Protein AF-A0A966MJE0-F1 (afdb_monomer_lite)

Secondary structure (DSSP, 8-state):
---B--TTS--TTSTTS-B-TTSBTGGG-EEEE-TTT--EEEEEEEE-SS-EEEEEEE--GGGBPPPTTGGG-

Foldseek 3Di:
DAAADCPPPDDPPDLLGAQACVYPPNVAWDWDADPPPRKIKTWGWDDDPPDTRIDIHTDDPVRYDDHPVVVVD

Sequence (73 aa):
TFEEFHPHGTRYESPEAPIARAFFPFNRCDVYACGQCGCAVLRYTEYGGYYIDPRARLVDAQWVVPDQDDTAG

Radius of gyration: 13.03 Å; chains: 1; bounding box: 30×36×34 Å

pLDDT: me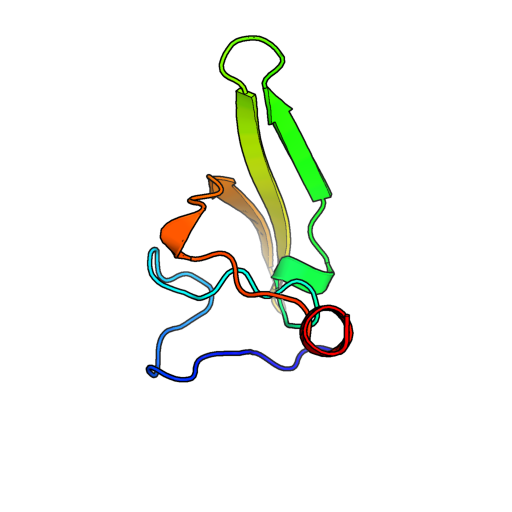an 91.33, std 10.83, range [43.0, 97.69]

Structure (mmCIF, N/CA/C/O backbone):
data_AF-A0A966MJE0-F1
#
_entry.id   AF-A0A966MJE0-F1
#
loop_
_atom_site.group_PDB
_atom_site.id
_atom_site.type_symbol
_atom_site.label_atom_id
_atom_site.label_alt_id
_atom_site.label_comp_id
_atom_site.label_asym_id
_atom_site.label_entity_id
_atom_site.label_seq_id
_atom_site.pdbx_PDB_ins_code
_atom_site.Cartn_x
_atom_site.Cartn_y
_atom_site.Cartn_z
_atom_site.occupancy
_atom_site.B_iso_or_equiv
_atom_site.auth_seq_id
_atom_site.auth_comp_id
_atom_site.auth_asym_id
_atom_site.auth_atom_id
_atom_site.pdbx_PDB_model_num
ATOM 1 N N . THR A 1 1 ? 8.903 -8.466 -7.357 1.00 89.06 1 THR A N 1
ATOM 2 C CA . THR A 1 1 ? 9.102 -7.798 -8.667 1.00 89.06 1 THR A CA 1
ATOM 3 C C . THR A 1 1 ? 8.799 -6.299 -8.544 1.00 89.06 1 THR A C 1
ATOM 5 O O . THR A 1 1 ? 8.400 -5.879 -7.459 1.00 89.06 1 THR A O 1
ATOM 8 N N . PHE A 1 2 ? 9.073 -5.481 -9.566 1.00 92.06 2 PHE A N 1
ATOM 9 C CA . PHE A 1 2 ? 8.572 -4.094 -9.712 1.00 92.06 2 PHE A CA 1
ATOM 10 C C . PHE A 1 2 ? 7.455 -3.990 -10.767 1.00 92.06 2 PHE A C 1
ATOM 12 O O . PHE A 1 2 ? 7.046 -2.902 -11.137 1.00 92.06 2 PHE A O 1
ATOM 19 N N . GLU A 1 3 ? 6.985 -5.130 -11.265 1.00 94.75 3 GLU A N 1
ATOM 20 C CA . GLU A 1 3 ? 5.848 -5.214 -12.174 1.00 94.75 3 GLU A CA 1
ATOM 21 C C . GLU A 1 3 ? 4.574 -4.678 -11.516 1.00 94.75 3 GLU A C 1
ATOM 23 O O . GLU A 1 3 ? 4.291 -5.003 -10.361 1.00 94.75 3 GLU A O 1
ATOM 28 N N . GLU A 1 4 ? 3.821 -3.875 -12.260 1.00 94.12 4 GLU A N 1
ATOM 29 C CA . GLU A 1 4 ? 2.571 -3.251 -11.832 1.00 94.12 4 GLU A CA 1
ATOM 30 C C . GLU A 1 4 ? 1.375 -3.947 -12.494 1.00 94.12 4 GLU A C 1
ATOM 32 O O . GLU A 1 4 ? 1.472 -4.421 -13.628 1.00 94.12 4 GLU A O 1
ATOM 37 N N . PHE A 1 5 ? 0.229 -3.981 -11.811 1.00 94.94 5 PHE A N 1
ATOM 38 C CA . PHE A 1 5 ? -0.997 -4.592 -12.328 1.00 94.94 5 PHE A CA 1
ATOM 39 C C . PHE A 1 5 ? -2.102 -3.548 -12.516 1.00 94.94 5 PHE A C 1
ATOM 41 O O . PHE A 1 5 ? -2.802 -3.172 -11.575 1.00 94.94 5 PHE A O 1
ATOM 48 N N . HIS A 1 6 ? -2.270 -3.104 -13.765 1.00 94.56 6 HIS A N 1
ATOM 49 C CA . HIS A 1 6 ? -3.214 -2.051 -14.152 1.00 94.56 6 HIS A CA 1
ATOM 50 C C . HIS A 1 6 ? -4.037 -2.440 -15.396 1.00 94.56 6 HIS A C 1
ATOM 52 O O . HIS A 1 6 ? -3.916 -1.798 -16.441 1.00 94.56 6 HIS A O 1
ATOM 58 N N . PRO A 1 7 ? -4.914 -3.463 -15.314 1.00 93.88 7 PRO A N 1
ATOM 59 C CA . PRO A 1 7 ? -5.718 -3.940 -16.450 1.00 93.88 7 PRO A CA 1
ATOM 60 C C . PRO A 1 7 ? -6.655 -2.873 -17.041 1.00 93.88 7 PRO A C 1
ATOM 62 O O . PRO A 1 7 ? -7.072 -2.981 -18.190 1.00 93.88 7 PRO A O 1
ATOM 65 N N . HIS A 1 8 ? -6.966 -1.828 -16.270 1.00 92.19 8 HIS A N 1
ATOM 66 C CA . HIS A 1 8 ? -7.800 -0.699 -16.690 1.00 92.19 8 HIS A CA 1
ATOM 67 C C . HIS A 1 8 ? -7.002 0.595 -16.914 1.00 92.19 8 HIS A C 1
ATOM 69 O O . HIS A 1 8 ? -7.589 1.671 -16.980 1.00 92.19 8 HIS A O 1
ATOM 75 N N . GLY A 1 9 ? -5.669 0.515 -17.012 1.00 92.94 9 GLY A N 1
ATOM 76 C CA . GLY A 1 9 ? -4.814 1.680 -17.264 1.00 92.94 9 GLY A CA 1
ATOM 77 C C . GLY A 1 9 ? -4.732 2.677 -16.103 1.00 92.94 9 GLY A C 1
ATOM 78 O O . GLY A 1 9 ? -4.426 3.847 -16.326 1.00 92.94 9 GLY A O 1
ATOM 79 N N . THR A 1 10 ? -5.016 2.236 -14.873 1.00 95.12 10 THR A N 1
ATOM 80 C CA . THR A 1 10 ? -4.754 3.018 -13.656 1.00 95.12 10 THR A CA 1
ATOM 81 C C . THR A 1 10 ? -3.247 3.147 -13.397 1.00 95.12 10 THR A C 1
ATOM 83 O O . THR A 1 10 ? -2.424 2.565 -14.102 1.00 95.12 10 THR A O 1
ATOM 86 N N . ARG A 1 11 ? -2.876 3.935 -12.387 1.00 91.31 11 ARG A N 1
ATOM 87 C CA . ARG A 1 11 ? -1.527 3.956 -11.801 1.00 91.31 11 ARG A CA 1
ATOM 88 C C . ARG A 1 11 ? -1.629 3.541 -10.348 1.00 91.31 11 ARG A C 1
ATOM 90 O O . ARG A 1 11 ? -2.702 3.673 -9.772 1.00 91.31 11 ARG A O 1
ATOM 97 N N . TYR A 1 12 ? -0.553 3.086 -9.720 1.00 87.00 12 TYR A N 1
ATOM 98 C CA . TYR A 1 12 ? -0.651 2.592 -8.341 1.00 87.00 12 TYR A CA 1
ATOM 99 C C . TYR A 1 12 ? -1.123 3.641 -7.318 1.00 87.00 12 TYR A C 1
ATOM 101 O O . TYR A 1 12 ? -1.677 3.277 -6.284 1.00 87.00 12 TYR A O 1
ATOM 109 N N . GLU A 1 13 ? -0.937 4.930 -7.609 1.00 89.06 13 GLU A N 1
ATOM 110 C CA . GLU A 1 13 ? -1.430 6.061 -6.810 1.00 89.06 13 GLU A CA 1
ATOM 111 C C . GLU A 1 13 ? -2.940 6.314 -6.970 1.00 89.06 13 GLU A C 1
ATOM 113 O O . GLU A 1 13 ? -3.537 7.037 -6.172 1.00 89.06 13 GLU A O 1
ATOM 118 N N . SER A 1 14 ? -3.572 5.737 -7.999 1.00 94.25 14 SER A N 1
ATOM 119 C CA . SER A 1 14 ? -4.998 5.916 -8.263 1.00 94.25 14 SER A CA 1
ATOM 120 C C . SER A 1 14 ? -5.845 5.252 -7.167 1.00 94.25 14 SER A C 1
ATOM 122 O O . SER A 1 14 ? -5.575 4.107 -6.788 1.00 94.25 14 SER A O 1
ATOM 124 N N . PRO A 1 15 ? -6.916 5.908 -6.687 1.00 92.25 15 PRO A N 1
ATOM 125 C CA . PRO A 1 15 ? -7.792 5.324 -5.673 1.00 92.25 15 PRO A CA 1
ATOM 126 C C . PRO A 1 15 ? -8.509 4.056 -6.158 1.00 92.25 15 PRO A C 1
ATOM 128 O O . PRO A 1 15 ? -8.800 3.186 -5.337 1.00 92.25 15 PRO A O 1
ATOM 131 N N . GLU A 1 16 ? -8.707 3.905 -7.469 1.00 95.00 16 GLU A N 1
ATOM 132 C CA . GLU A 1 16 ? -9.308 2.737 -8.128 1.00 95.00 16 GLU A CA 1
ATOM 133 C C . GLU A 1 16 ? -8.271 1.710 -8.617 1.00 95.00 16 GLU A C 1
ATOM 135 O O . GLU A 1 16 ? -8.603 0.752 -9.315 1.00 95.00 16 GLU A O 1
ATOM 140 N N . ALA A 1 17 ? -6.985 1.893 -8.300 1.00 95.50 17 ALA A N 1
ATOM 141 C CA . ALA A 1 17 ? -5.967 0.918 -8.669 1.00 95.50 17 ALA A CA 1
ATOM 142 C C . ALA A 1 17 ? -6.211 -0.422 -7.961 1.00 95.50 17 ALA A C 1
ATOM 144 O O . ALA A 1 17 ? -6.419 -0.416 -6.742 1.00 95.50 17 ALA A O 1
ATOM 145 N N . PRO A 1 18 ? -6.115 -1.569 -8.653 1.00 96.56 18 PRO A N 1
ATOM 146 C CA . PRO A 1 18 ? -6.219 -2.862 -7.993 1.00 96.56 18 PRO A CA 1
ATOM 147 C C . PRO A 1 18 ? -5.197 -3.014 -6.861 1.00 96.56 18 PRO A C 1
ATOM 149 O O . PRO A 1 18 ? -4.017 -2.699 -7.016 1.00 96.56 18 PRO A O 1
ATOM 152 N N . ILE A 1 19 ? -5.644 -3.524 -5.721 1.00 96.50 19 ILE A N 1
ATOM 153 C CA . ILE A 1 19 ? -4.798 -3.967 -4.618 1.00 96.50 19 ILE A CA 1
ATOM 154 C C . ILE A 1 19 ? -4.425 -5.422 -4.909 1.00 96.50 19 ILE A C 1
ATOM 156 O O . ILE A 1 19 ? -5.128 -6.351 -4.512 1.00 96.50 19 ILE A O 1
ATOM 160 N N . ALA A 1 20 ? -3.334 -5.603 -5.654 1.00 95.19 20 ALA A N 1
ATOM 161 C CA . ALA A 1 20 ? -2.821 -6.906 -6.066 1.00 95.19 20 ALA A CA 1
ATOM 162 C C . ALA A 1 20 ? -1.527 -7.237 -5.306 1.00 95.19 20 ALA A C 1
ATOM 164 O O . ALA A 1 20 ? -0.491 -6.610 -5.532 1.00 95.19 20 ALA A O 1
ATOM 165 N N . ARG A 1 21 ? -1.566 -8.221 -4.398 1.00 93.62 21 ARG A N 1
ATOM 166 C CA . ARG A 1 21 ? -0.464 -8.501 -3.452 1.00 93.62 21 ARG A CA 1
ATOM 167 C C . ARG A 1 21 ? 0.808 -9.021 -4.119 1.00 93.62 21 ARG A C 1
ATOM 169 O O . ARG A 1 21 ? 1.883 -8.871 -3.550 1.00 93.62 21 ARG A O 1
ATOM 176 N N . ALA A 1 22 ? 0.713 -9.596 -5.315 1.00 94.31 22 ALA A N 1
ATOM 177 C CA . ALA A 1 22 ? 1.874 -10.049 -6.083 1.00 94.31 22 ALA A CA 1
ATOM 178 C C . ALA A 1 22 ? 2.624 -8.906 -6.812 1.00 94.31 22 ALA A C 1
ATOM 180 O O . ALA A 1 22 ? 3.808 -9.046 -7.145 1.00 94.31 22 ALA A O 1
ATOM 181 N N . PHE A 1 23 ? 1.988 -7.746 -7.001 1.00 94.88 23 PHE A N 1
ATOM 182 C CA . PHE A 1 23 ? 2.481 -6.660 -7.855 1.00 94.88 23 PHE A CA 1
ATOM 183 C C . PHE A 1 23 ? 2.898 -5.421 -7.058 1.00 94.88 23 PHE A C 1
ATOM 185 O O . PHE A 1 23 ? 2.495 -5.210 -5.914 1.00 94.88 23 PHE A O 1
ATOM 192 N N . PHE A 1 24 ? 3.768 -4.610 -7.651 1.00 94.50 24 PHE A N 1
ATOM 193 C CA . PHE A 1 24 ? 4.205 -3.346 -7.072 1.00 94.50 24 PHE A CA 1
ATOM 194 C C . PHE A 1 24 ? 3.041 -2.336 -7.043 1.00 94.50 24 PHE A C 1
ATOM 196 O O . PHE A 1 24 ? 2.252 -2.308 -7.989 1.00 94.50 24 PHE A O 1
ATOM 203 N N . PRO A 1 25 ? 2.914 -1.505 -5.988 1.00 95.12 25 PRO A N 1
ATOM 204 C CA . PRO A 1 25 ? 3.756 -1.431 -4.789 1.00 95.12 25 PRO A CA 1
ATOM 205 C C . PRO A 1 25 ? 3.326 -2.375 -3.659 1.00 95.12 25 PRO A C 1
ATOM 207 O O . PRO A 1 25 ? 4.061 -2.543 -2.685 1.00 95.12 25 PRO A O 1
ATOM 210 N N . PHE A 1 26 ? 2.151 -3.001 -3.762 1.00 95.19 26 PHE A N 1
ATOM 211 C CA . PHE A 1 26 ? 1.534 -3.724 -2.646 1.00 95.19 26 PHE A CA 1
ATOM 212 C C . PHE A 1 26 ? 2.270 -5.012 -2.257 1.00 95.19 26 PHE A C 1
ATOM 214 O O . PHE A 1 26 ? 2.198 -5.429 -1.104 1.00 95.19 26 PHE A O 1
ATOM 221 N N . ASN A 1 27 ? 3.085 -5.578 -3.145 1.00 95.06 27 ASN A N 1
ATOM 222 C CA . ASN A 1 27 ? 3.995 -6.680 -2.815 1.00 95.06 27 ASN A CA 1
ATOM 223 C C . ASN A 1 27 ? 5.140 -6.306 -1.857 1.00 95.06 27 ASN A C 1
ATOM 225 O O . ASN A 1 27 ? 5.920 -7.172 -1.462 1.00 95.06 27 ASN A O 1
ATOM 229 N N . ARG A 1 28 ? 5.268 -5.025 -1.499 1.00 95.75 28 ARG A N 1
ATOM 230 C CA . ARG A 1 28 ? 6.257 -4.499 -0.544 1.00 95.75 28 ARG A CA 1
ATOM 231 C C . ARG A 1 28 ? 5.613 -3.598 0.506 1.00 95.75 28 ARG A C 1
ATOM 233 O O . ARG A 1 28 ? 6.269 -2.693 1.020 1.00 95.75 28 ARG A O 1
ATOM 240 N N . CYS A 1 29 ? 4.329 -3.809 0.780 1.00 96.44 29 CYS A N 1
ATOM 241 C CA . CYS A 1 29 ? 3.619 -3.073 1.812 1.00 96.44 29 CYS A CA 1
ATOM 242 C C . CYS A 1 29 ? 3.490 -3.877 3.108 1.00 96.44 29 CYS A C 1
ATOM 244 O O . CYS A 1 29 ? 3.409 -5.105 3.092 1.00 96.44 29 CYS A O 1
ATOM 246 N N . ASP A 1 30 ? 3.413 -3.154 4.217 1.00 97.69 30 ASP A N 1
ATOM 247 C CA . ASP A 1 30 ? 2.921 -3.662 5.490 1.00 97.69 30 ASP A CA 1
ATOM 248 C C . ASP A 1 30 ? 1.412 -3.412 5.593 1.00 97.69 30 ASP A C 1
ATOM 250 O O . ASP A 1 30 ? 0.903 -2.387 5.124 1.00 97.69 30 ASP A O 1
ATOM 254 N N . VAL A 1 31 ? 0.693 -4.318 6.260 1.00 96.69 31 VAL A N 1
ATOM 255 C CA . VAL A 1 31 ? -0.750 -4.192 6.510 1.00 96.69 31 VAL A CA 1
ATOM 256 C C . VAL A 1 31 ? -0.999 -3.897 7.983 1.00 96.69 31 VAL A C 1
ATOM 258 O O . VAL A 1 31 ? -0.561 -4.637 8.862 1.00 96.69 31 VAL A O 1
ATOM 261 N N . TYR A 1 32 ? -1.758 -2.839 8.252 1.00 97.56 32 TYR A N 1
ATOM 262 C CA . TYR A 1 32 ? -2.168 -2.451 9.598 1.00 97.56 32 TYR A CA 1
ATOM 263 C C . TYR A 1 32 ? -3.682 -2.503 9.717 1.00 97.56 32 TYR A C 1
ATOM 265 O O . TYR A 1 32 ? -4.377 -1.808 8.985 1.00 97.56 32 TYR A O 1
ATOM 273 N N . ALA A 1 33 ? -4.190 -3.286 10.664 1.00 97.19 33 ALA A N 1
ATOM 274 C CA . ALA A 1 33 ? -5.612 -3.344 10.973 1.00 97.19 33 ALA A CA 1
ATOM 275 C C . ALA A 1 33 ? -5.934 -2.491 12.205 1.00 97.19 33 ALA A C 1
ATOM 277 O O . ALA A 1 33 ? -5.259 -2.570 13.234 1.00 97.19 33 ALA A O 1
ATOM 278 N N . CYS A 1 34 ? -6.992 -1.689 12.121 1.00 96.50 34 CYS A N 1
ATOM 279 C CA . CYS A 1 34 ? -7.529 -0.974 13.266 1.00 96.50 34 CYS A CA 1
ATOM 280 C C . CYS A 1 34 ? -8.351 -1.931 14.136 1.00 96.50 34 CYS A C 1
ATOM 282 O O . CYS A 1 34 ? -9.398 -2.413 13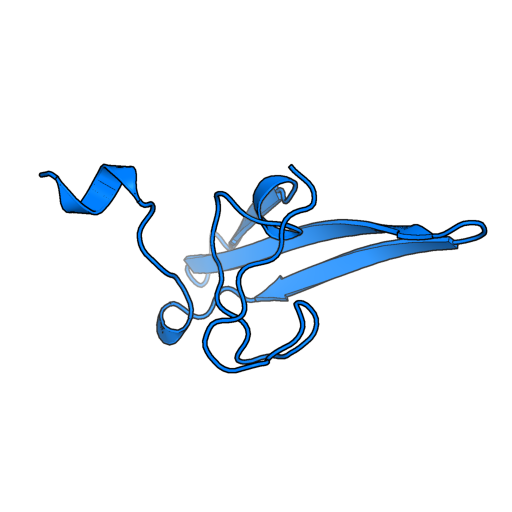.712 1.00 96.50 34 CYS A O 1
ATOM 284 N N . GLY A 1 35 ? -7.933 -2.146 15.384 1.00 96.81 35 GLY A N 1
ATOM 285 C CA . GLY A 1 35 ? -8.663 -3.008 16.321 1.00 96.81 35 GLY A CA 1
ATOM 286 C C . GLY A 1 35 ? -10.034 -2.476 16.766 1.00 96.81 35 GLY A C 1
ATOM 287 O O . GLY A 1 35 ? -10.762 -3.199 17.433 1.00 96.81 35 GLY A O 1
ATOM 288 N N . GLN A 1 36 ? -10.385 -1.227 16.435 1.00 97.62 36 GLN A N 1
ATOM 289 C CA . GLN A 1 36 ? -11.669 -0.612 16.801 1.00 97.62 36 GLN A CA 1
ATOM 290 C C . GLN A 1 36 ? -12.700 -0.680 15.671 1.00 97.62 36 GLN A C 1
ATOM 292 O O . GLN A 1 36 ? -13.834 -1.082 15.901 1.00 97.62 36 GLN A O 1
ATOM 297 N N . CYS A 1 37 ? -12.320 -0.284 14.451 1.00 96.31 37 CYS A N 1
ATOM 298 C CA . CYS A 1 37 ? -13.238 -0.248 13.308 1.00 96.31 37 CYS A CA 1
ATOM 299 C C . CYS A 1 37 ? -13.029 -1.386 12.302 1.00 96.31 37 CYS A C 1
ATOM 301 O O . CYS A 1 37 ? -13.825 -1.525 11.381 1.00 96.31 37 CYS A O 1
ATOM 303 N N . GLY A 1 38 ? -11.964 -2.181 12.438 1.00 95.00 38 GLY A N 1
ATOM 304 C CA . GLY A 1 38 ? -11.648 -3.279 11.522 1.00 95.00 38 GLY A CA 1
ATOM 305 C C . GLY A 1 38 ? -11.062 -2.848 10.174 1.00 95.00 38 GLY A C 1
ATOM 306 O O . GLY A 1 38 ? -10.667 -3.709 9.395 1.00 95.00 38 GLY A O 1
ATOM 307 N N . CYS A 1 39 ? -10.958 -1.546 9.886 1.00 96.69 39 CYS A N 1
ATOM 308 C CA . CYS A 1 39 ? -10.341 -1.071 8.648 1.00 96.69 39 CYS A CA 1
ATOM 309 C C . CYS A 1 39 ? -8.866 -1.479 8.568 1.00 96.69 39 CYS A C 1
ATOM 311 O O . CYS A 1 39 ? -8.142 -1.392 9.564 1.00 96.69 39 CYS A O 1
ATOM 313 N N . ALA A 1 40 ? -8.410 -1.841 7.370 1.00 97.44 40 ALA A N 1
ATOM 314 C CA . ALA A 1 40 ? -7.007 -2.111 7.088 1.00 97.44 40 ALA A CA 1
ATOM 315 C C . ALA A 1 40 ? -6.370 -0.966 6.288 1.00 97.44 40 ALA A C 1
ATOM 317 O O . ALA A 1 40 ? -7.025 -0.329 5.467 1.00 97.44 40 ALA A O 1
ATOM 318 N N . VAL A 1 41 ? -5.086 -0.707 6.518 1.00 97.62 41 VAL A N 1
ATOM 319 C CA . VAL A 1 41 ? -4.279 0.284 5.797 1.00 97.62 41 VAL A CA 1
ATOM 320 C C . VAL A 1 41 ? -3.010 -0.391 5.296 1.00 97.62 41 VAL A C 1
ATOM 322 O O . VAL A 1 41 ? -2.301 -1.033 6.070 1.00 97.62 41 VAL A O 1
ATOM 325 N N . LEU A 1 42 ? -2.717 -0.215 4.012 1.00 97.06 42 LEU A N 1
ATOM 326 C CA . LEU A 1 42 ? -1.462 -0.615 3.383 1.00 97.06 42 LEU A CA 1
ATOM 327 C C . LEU A 1 42 ? -0.461 0.522 3.537 1.00 97.06 42 LEU A C 1
ATOM 329 O O . LEU A 1 42 ? -0.780 1.665 3.203 1.00 97.06 42 LEU A O 1
ATOM 333 N N . ARG A 1 43 ? 0.747 0.228 4.009 1.00 97.25 43 ARG A N 1
ATOM 334 C CA . ARG A 1 43 ? 1.845 1.196 4.093 1.00 97.25 43 ARG A CA 1
ATOM 335 C C . ARG A 1 43 ? 3.025 0.701 3.285 1.00 97.25 43 ARG A C 1
ATOM 337 O O . ARG A 1 43 ? 3.459 -0.426 3.469 1.00 97.25 43 ARG A O 1
ATOM 344 N N . TYR A 1 44 ? 3.543 1.538 2.404 1.00 95.25 44 TYR A N 1
ATOM 345 C CA . TYR A 1 44 ? 4.702 1.220 1.577 1.00 95.25 44 TYR A CA 1
ATOM 346 C C . TYR A 1 44 ? 5.540 2.477 1.379 1.00 95.25 44 TYR A C 1
ATOM 348 O O . TYR A 1 44 ? 5.056 3.591 1.567 1.00 95.25 44 TYR A O 1
ATOM 356 N N . THR A 1 45 ? 6.803 2.300 1.018 1.00 94.56 45 THR A N 1
ATOM 357 C CA . THR A 1 45 ? 7.723 3.415 0.793 1.00 94.56 45 THR A CA 1
ATOM 358 C C . THR A 1 45 ? 8.098 3.469 -0.675 1.00 94.56 45 THR A C 1
ATOM 360 O O . THR A 1 45 ? 8.605 2.492 -1.230 1.00 94.56 45 THR A O 1
ATOM 363 N N . GLU A 1 46 ? 7.874 4.620 -1.297 1.00 92.31 46 GLU A N 1
ATOM 364 C CA . GLU A 1 46 ? 8.386 4.919 -2.628 1.00 92.31 46 GLU A CA 1
ATOM 365 C C . GLU A 1 46 ? 9.805 5.476 -2.510 1.00 92.31 46 GLU A C 1
ATOM 367 O O . GLU A 1 46 ? 10.062 6.443 -1.792 1.00 92.31 46 GLU A O 1
ATOM 372 N N . TYR A 1 47 ? 10.738 4.852 -3.223 1.00 89.81 47 TYR A N 1
ATOM 373 C CA . TYR A 1 47 ? 12.121 5.303 -3.306 1.00 89.81 47 TYR A CA 1
ATOM 374 C C . TYR A 1 47 ? 12.353 5.922 -4.684 1.00 89.81 47 TYR A C 1
ATOM 376 O O . TYR A 1 47 ? 12.347 5.222 -5.696 1.00 89.81 47 TYR A O 1
ATOM 384 N N . GLY A 1 48 ? 12.557 7.235 -4.718 1.00 86.31 48 GLY A N 1
ATOM 385 C CA . GLY A 1 48 ? 13.030 7.974 -5.885 1.00 86.31 48 GLY A CA 1
ATOM 386 C C . GLY A 1 48 ? 14.519 8.303 -5.765 1.00 86.31 48 GLY A C 1
ATOM 387 O O . GLY A 1 48 ? 15.117 8.153 -4.703 1.00 86.31 48 GLY A O 1
ATOM 388 N N . GLY A 1 49 ? 15.126 8.817 -6.839 1.00 90.12 49 GLY A N 1
ATOM 389 C CA . GLY A 1 49 ? 16.564 9.136 -6.859 1.00 90.12 49 GLY A CA 1
ATOM 390 C C . GLY A 1 49 ? 17.029 10.117 -5.769 1.00 90.12 49 GLY A C 1
ATOM 391 O O . GLY A 1 49 ? 18.191 10.077 -5.379 1.00 90.12 49 GLY A O 1
ATOM 392 N N . TYR A 1 50 ? 16.122 10.955 -5.252 1.00 94.00 50 TYR A N 1
ATOM 393 C CA . TYR A 1 50 ? 16.402 11.941 -4.198 1.00 94.00 50 TYR A CA 1
ATOM 394 C C . TYR A 1 50 ? 15.375 11.956 -3.058 1.00 94.00 50 TYR A C 1
ATOM 396 O O . TYR A 1 50 ? 15.515 12.745 -2.126 1.00 94.00 50 TYR A O 1
ATOM 404 N N . TYR A 1 51 ? 14.341 11.114 -3.121 1.00 91.81 51 TYR A N 1
ATOM 405 C CA . TYR A 1 51 ? 13.213 11.168 -2.193 1.00 91.81 51 TYR A CA 1
ATOM 406 C C . TYR A 1 51 ? 12.884 9.781 -1.656 1.00 91.81 51 TYR A C 1
ATOM 408 O O . TYR A 1 51 ? 12.928 8.791 -2.384 1.00 91.81 51 TYR A O 1
ATOM 416 N N . ILE A 1 52 ? 12.536 9.738 -0.375 1.00 93.94 52 ILE A N 1
ATOM 417 C CA . ILE A 1 52 ? 11.922 8.590 0.285 1.00 93.94 52 ILE A CA 1
ATOM 418 C C . ILE A 1 52 ? 10.539 9.074 0.698 1.00 93.94 52 ILE A C 1
ATOM 420 O O . ILE A 1 52 ? 10.443 9.973 1.534 1.00 93.94 52 ILE A O 1
ATOM 424 N N . ASP A 1 53 ? 9.497 8.523 0.088 1.00 94.25 53 ASP A N 1
ATOM 425 C CA . ASP A 1 53 ? 8.122 8.979 0.277 1.00 94.25 53 ASP A CA 1
ATOM 426 C C . ASP A 1 53 ? 7.281 7.863 0.923 1.00 94.25 53 ASP A C 1
ATOM 428 O O . ASP A 1 53 ? 6.924 6.881 0.261 1.00 94.25 53 ASP A O 1
ATOM 432 N N . PRO A 1 54 ? 7.015 7.943 2.242 1.00 94.62 54 PRO A N 1
ATOM 433 C CA . PRO A 1 54 ? 6.122 7.015 2.917 1.00 94.62 54 PRO A CA 1
ATOM 434 C C . PRO A 1 54 ? 4.678 7.227 2.458 1.00 94.62 54 PRO A C 1
ATOM 436 O O . PRO A 1 54 ? 4.090 8.292 2.651 1.00 94.62 54 PRO A O 1
ATOM 439 N N . ARG A 1 55 ? 4.065 6.171 1.932 1.00 95.25 55 ARG A N 1
ATOM 440 C CA . ARG A 1 55 ? 2.667 6.146 1.506 1.00 95.25 55 ARG A CA 1
ATOM 441 C C . ARG A 1 55 ? 1.806 5.335 2.458 1.00 95.25 55 ARG A C 1
ATOM 443 O O . ARG A 1 55 ? 2.258 4.382 3.098 1.00 95.25 55 ARG A O 1
ATOM 450 N N . ALA A 1 56 ? 0.530 5.697 2.503 1.00 95.81 56 ALA A N 1
ATOM 451 C CA . ALA A 1 56 ? -0.511 4.913 3.141 1.00 95.81 56 ALA A CA 1
ATOM 452 C C . ALA A 1 56 ? -1.763 4.906 2.258 1.00 95.81 56 ALA A C 1
ATOM 454 O O . ALA A 1 56 ? -2.160 5.951 1.744 1.00 95.81 56 ALA A O 1
ATOM 455 N N . ARG A 1 57 ? -2.397 3.741 2.113 1.00 96.12 57 ARG A N 1
ATOM 456 C CA . ARG A 1 57 ? -3.658 3.574 1.383 1.00 96.12 57 ARG A CA 1
ATOM 457 C C . ARG A 1 57 ? -4.637 2.770 2.227 1.00 96.12 57 ARG A C 1
ATOM 459 O O . ARG A 1 57 ? -4.308 1.676 2.679 1.00 96.12 57 ARG A O 1
ATOM 466 N N . LEU A 1 58 ? -5.835 3.309 2.441 1.00 97.06 58 LEU A N 1
ATOM 467 C CA . LEU A 1 58 ? -6.924 2.561 3.066 1.00 97.06 58 LEU A CA 1
ATOM 468 C C . LEU A 1 58 ? -7.312 1.385 2.160 1.00 97.06 58 LEU A C 1
ATOM 470 O O . LEU A 1 58 ? -7.447 1.558 0.949 1.00 97.06 58 LEU A O 1
ATOM 474 N N . VAL A 1 59 ? -7.481 0.200 2.742 1.00 96.81 59 VAL A N 1
ATOM 475 C CA . VAL A 1 59 ? -7.965 -0.971 2.013 1.00 96.81 59 VAL A CA 1
ATOM 476 C C . VAL A 1 59 ? -9.453 -0.803 1.774 1.00 96.81 59 VAL A C 1
ATOM 478 O O . VAL A 1 59 ? -10.248 -0.769 2.711 1.00 96.81 59 VAL A O 1
ATOM 481 N N . ASP A 1 60 ? -9.808 -0.748 0.501 1.00 96.38 60 ASP A N 1
ATOM 482 C CA . ASP A 1 60 ? -11.175 -0.887 0.044 1.00 96.38 60 ASP A CA 1
ATOM 483 C C . ASP A 1 60 ? -11.317 -2.257 -0.622 1.00 96.38 60 ASP A C 1
ATOM 485 O O . ASP A 1 60 ? -10.639 -2.556 -1.609 1.00 96.38 60 ASP A O 1
ATOM 489 N N . ALA A 1 61 ? -12.173 -3.101 -0.045 1.00 94.44 61 ALA A N 1
ATOM 490 C CA . ALA A 1 61 ? -12.349 -4.485 -0.465 1.00 94.44 61 ALA A CA 1
ATOM 491 C C . ALA A 1 61 ? -12.782 -4.609 -1.932 1.00 94.44 61 ALA A C 1
ATOM 493 O O . ALA A 1 61 ? -12.450 -5.606 -2.566 1.00 94.44 61 ALA A O 1
ATOM 494 N N . GLN A 1 62 ? -13.459 -3.598 -2.490 1.00 96.19 62 GLN A N 1
ATOM 495 C CA . GLN A 1 62 ? -13.884 -3.624 -3.893 1.00 96.19 62 GLN A CA 1
ATOM 496 C C . GLN A 1 62 ? -12.704 -3.630 -4.879 1.00 96.19 62 GLN A C 1
ATOM 498 O O . GLN A 1 62 ? -12.860 -4.058 -6.019 1.00 96.19 62 GLN A O 1
ATOM 503 N N . TRP A 1 63 ? -11.529 -3.158 -4.445 1.00 96.69 63 TRP A N 1
ATOM 504 C CA . TRP A 1 63 ? -10.324 -3.083 -5.271 1.00 96.69 63 TRP A CA 1
ATOM 505 C C . TRP A 1 63 ? -9.320 -4.193 -4.966 1.00 96.69 63 TRP A C 1
ATOM 507 O O . TRP A 1 63 ? -8.292 -4.268 -5.634 1.00 96.69 63 TRP A O 1
ATOM 517 N N . VAL A 1 64 ? -9.585 -5.059 -3.985 1.00 96.06 64 VAL A N 1
ATOM 518 C CA . VAL A 1 64 ? -8.727 -6.214 -3.693 1.00 96.06 64 VAL A CA 1
ATOM 519 C C . VAL A 1 64 ? -8.961 -7.288 -4.744 1.00 96.06 64 VAL A C 1
ATOM 521 O O . VAL A 1 64 ? -10.090 -7.729 -4.950 1.00 96.06 64 VAL A O 1
ATOM 524 N N . VAL A 1 65 ? -7.886 -7.719 -5.402 1.00 94.94 65 VAL A N 1
ATOM 525 C CA . VAL A 1 65 ? -7.939 -8.815 -6.376 1.00 94.94 65 VAL A CA 1
ATOM 526 C C . VAL A 1 65 ? -7.369 -10.094 -5.761 1.00 94.94 65 VAL A C 1
ATOM 528 O O . VAL A 1 65 ? -6.428 -10.006 -4.967 1.00 94.94 65 VAL A O 1
ATOM 531 N N . PRO A 1 66 ? -7.927 -11.272 -6.095 1.00 89.62 66 PRO A N 1
ATOM 532 C CA . PRO A 1 66 ? -7.388 -12.543 -5.630 1.00 89.62 66 PRO A CA 1
ATOM 533 C C . PRO A 1 66 ? -5.973 -12.748 -6.169 1.00 89.62 66 PRO A C 1
ATOM 535 O O . PRO A 1 66 ? -5.643 -12.304 -7.277 1.00 89.62 66 PRO A O 1
ATOM 538 N N . ASP A 1 67 ? -5.144 -13.448 -5.399 1.00 82.56 67 ASP A N 1
ATOM 539 C CA . ASP A 1 67 ? -3.857 -13.884 -5.920 1.00 82.56 67 ASP A CA 1
ATOM 540 C C . ASP A 1 67 ? -4.090 -14.921 -7.030 1.00 82.56 67 ASP A C 1
ATOM 542 O O . ASP A 1 67 ? -5.092 -15.640 -7.055 1.00 82.56 67 ASP A O 1
ATOM 546 N N . GLN A 1 68 ? -3.165 -14.988 -7.989 1.00 67.62 68 GLN A N 1
ATOM 547 C CA . GLN A 1 68 ? -3.278 -15.908 -9.129 1.00 67.62 68 GLN A CA 1
ATOM 548 C C . GLN A 1 68 ? -3.376 -17.378 -8.673 1.00 67.62 68 GLN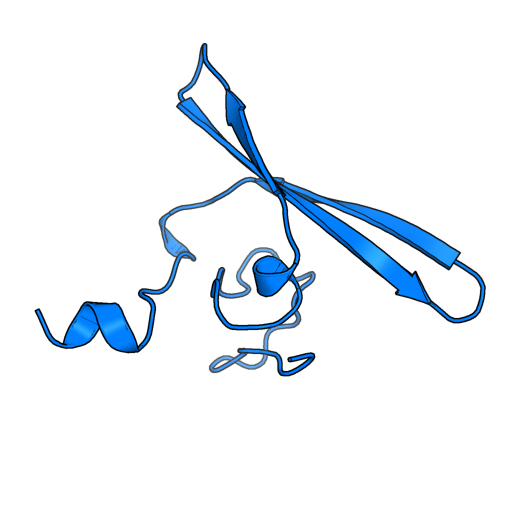 A C 1
ATOM 550 O O . GLN A 1 68 ? -4.018 -18.182 -9.344 1.00 67.62 68 GLN A O 1
ATOM 555 N N . ASP A 1 69 ? -2.814 -17.700 -7.504 1.00 63.59 69 ASP A N 1
ATOM 556 C CA . ASP A 1 69 ? -2.850 -19.036 -6.906 1.00 63.59 69 ASP A CA 1
ATOM 557 C C . ASP A 1 69 ? -4.164 -19.332 -6.151 1.00 63.59 69 ASP A C 1
ATOM 559 O O . ASP A 1 69 ? -4.534 -20.495 -5.999 1.00 63.59 69 ASP A O 1
ATOM 563 N N . ASP A 1 70 ? -4.920 -18.305 -5.736 1.00 61.97 70 ASP A N 1
ATOM 564 C CA . ASP A 1 70 ? -6.168 -18.463 -4.965 1.00 61.97 70 ASP A CA 1
ATOM 565 C C . ASP A 1 70 ? -7.362 -18.892 -5.838 1.00 61.97 70 ASP A C 1
ATOM 567 O O . ASP A 1 70 ? -8.392 -19.322 -5.326 1.00 61.97 70 ASP A O 1
ATOM 571 N N . THR A 1 71 ? -7.250 -18.789 -7.167 1.00 56.31 71 THR A N 1
ATOM 572 C CA . THR A 1 71 ? -8.347 -19.133 -8.097 1.00 56.31 71 THR A CA 1
ATOM 573 C C . THR 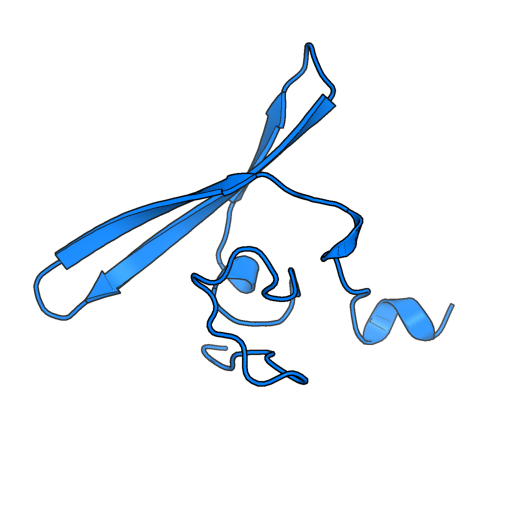A 1 71 ? -8.402 -20.637 -8.419 1.00 56.31 71 THR A C 1
ATOM 575 O O . THR A 1 71 ? -9.332 -21.100 -9.077 1.00 56.31 71 THR A O 1
ATOM 578 N N . ALA A 1 72 ? -7.421 -21.421 -7.957 1.00 51.22 72 ALA A N 1
ATOM 579 C CA . ALA A 1 72 ? -7.323 -22.862 -8.208 1.00 51.22 72 ALA A CA 1
ATOM 580 C C . ALA A 1 72 ? -7.952 -23.750 -7.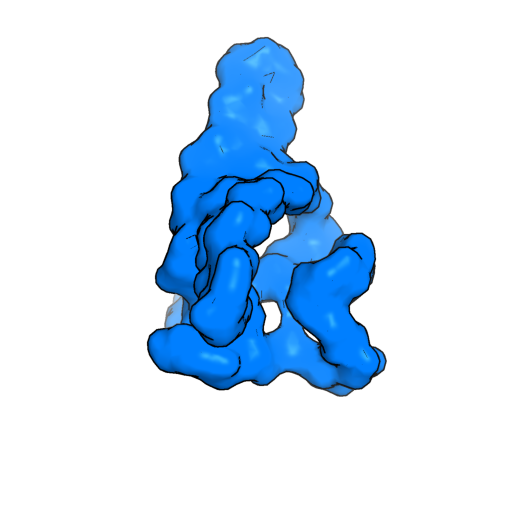108 1.00 51.22 72 ALA A C 1
ATOM 582 O O . ALA A 1 72 ? -7.781 -24.971 -7.157 1.00 51.22 72 ALA A O 1
ATOM 583 N N . GLY A 1 73 ? -8.637 -23.157 -6.122 1.00 43.00 73 GLY A N 1
ATOM 584 C CA . GLY A 1 73 ? -9.268 -23.845 -4.984 1.00 43.00 73 GLY A CA 1
ATOM 585 C C . GLY A 1 73 ? -10.753 -24.135 -5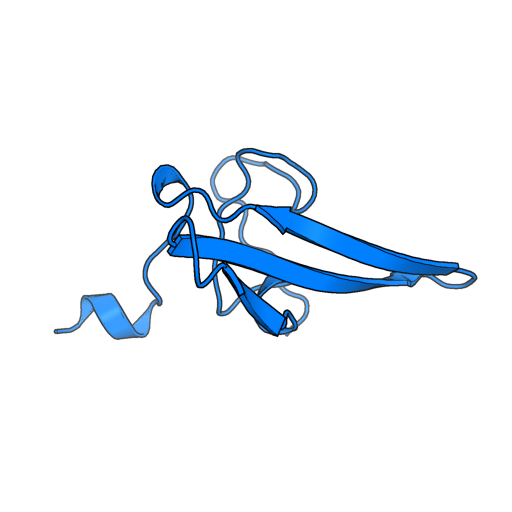.153 1.00 43.00 73 GLY A C 1
ATOM 586 O O . GLY A 1 73 ? -11.460 -23.298 -5.755 1.00 43.00 73 GLY A O 1
#